Protein AF-A0A438JVU2-F1 (afdb_monomer)

Organism: Vitis vinifera (NCBI:txid29760)

Sequence (90 aa):
MSFQDKVKIMLASMESKVEPLLHEWRLETKRFNKSWPSTRQLCRYGSCTLMTHKAPRVEVPKPHMFNGKRDAKELDNFLWHMERYFEALH

Radius of gyration: 19.5 Å; Cα contacts (8 Å, |Δi|>4): 28; chains: 1; bounding box: 38×30×54 Å

Solvent-accessible surface area (backbone atoms only — not comparable to full-atom values): 5586 Å² total; per-residue (Å²): 132,54,74,68,54,53,50,53,54,50,51,54,52,48,49,65,60,46,51,60,53,52,49,50,55,53,49,51,51,53,50,47,60,68,50,40,66,61,51,53,55,40,49,73,73,72,63,65,85,76,82,76,77,73,66,88,68,77,80,68,73,78,65,79,78,80,84,81,66,98,40,72,66,58,51,52,52,44,54,53,44,48,53,54,46,56,62,71,71,109

Mean predicted aligned error: 12.81 Å

Foldseek 3Di:
DDPVVVVVVLVVVLCVLVVVVVVVVVVVVVVCVVCVVVVVVCVVVVDPPDPPPPDVPPCQPDQDDQPPDPDPVSVVVSSVSSVVSSVVVD

Structure (mmCIF, N/CA/C/O backbone):
data_AF-A0A438JVU2-F1
#
_entry.id   AF-A0A438JVU2-F1
#
loop_
_atom_site.group_PDB
_atom_site.id
_atom_site.type_symbol
_atom_site.label_atom_id
_atom_site.label_alt_id
_atom_site.label_comp_id
_atom_site.label_asym_id
_atom_site.label_entity_id
_atom_site.label_seq_id
_atom_site.pdbx_PDB_ins_code
_atom_site.Cartn_x
_atom_site.Cartn_y
_atom_site.Cartn_z
_atom_site.occupancy
_atom_site.B_iso_or_equiv
_atom_site.auth_seq_id
_atom_site.auth_comp_id
_atom_site.auth_asym_id
_atom_site.auth_atom_id
_atom_site.pdbx_PDB_model_num
ATOM 1 N N . MET A 1 1 ? -2.954 -12.550 21.032 1.00 69.19 1 MET A N 1
ATOM 2 C CA . MET A 1 1 ? -2.474 -11.265 20.476 1.00 69.19 1 MET A CA 1
ATOM 3 C C . MET A 1 1 ? -3.644 -10.309 20.396 1.00 69.19 1 MET A C 1
ATOM 5 O O . MET A 1 1 ? -4.712 -10.747 19.980 1.00 69.19 1 MET A O 1
ATOM 9 N N . SER A 1 2 ? -3.480 -9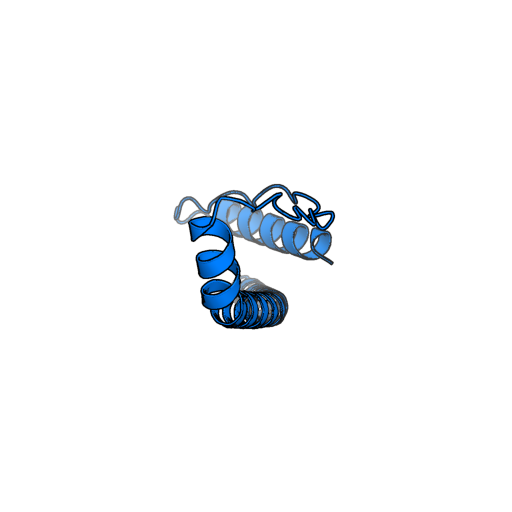.051 20.812 1.00 86.12 2 SER A N 1
ATOM 10 C CA . SER A 1 2 ? -4.537 -8.052 20.637 1.00 86.12 2 SER A CA 1
ATOM 11 C C . SER A 1 2 ? -4.639 -7.624 19.167 1.00 86.12 2 SER A C 1
ATOM 13 O O . SER A 1 2 ? -3.682 -7.757 18.401 1.00 86.12 2 SER A O 1
ATOM 15 N N . PHE A 1 3 ? -5.792 -7.077 18.770 1.00 76.31 3 PHE A N 1
ATOM 16 C CA . PHE A 1 3 ? -5.962 -6.464 17.447 1.00 76.31 3 PHE A CA 1
ATOM 17 C C . PHE A 1 3 ? -4.896 -5.384 17.186 1.00 76.31 3 PHE A C 1
ATOM 19 O O . PHE A 1 3 ? -4.334 -5.312 16.099 1.00 76.31 3 PHE A O 1
ATOM 26 N N . GLN A 1 4 ? -4.552 -4.607 18.218 1.00 82.00 4 GLN A N 1
ATOM 27 C CA . GLN A 1 4 ? -3.515 -3.576 18.158 1.00 82.00 4 GLN A CA 1
ATOM 28 C C . GLN A 1 4 ? -2.123 -4.162 17.882 1.00 82.00 4 GLN A C 1
ATOM 30 O O . GLN A 1 4 ? -1.371 -3.597 17.091 1.00 82.00 4 GLN A O 1
ATOM 35 N N . ASP A 1 5 ? -1.788 -5.308 18.481 1.00 84.88 5 ASP A N 1
ATOM 36 C CA . ASP A 1 5 ? -0.498 -5.973 18.246 1.00 84.88 5 ASP A CA 1
ATOM 37 C C . ASP A 1 5 ? -0.398 -6.494 16.813 1.00 84.88 5 ASP A C 1
ATOM 39 O O . ASP A 1 5 ? 0.636 -6.335 16.168 1.00 84.88 5 ASP A O 1
ATOM 43 N N . LYS A 1 6 ? -1.494 -7.067 16.293 1.00 82.31 6 LYS A N 1
ATOM 44 C CA . LYS A 1 6 ? -1.571 -7.537 14.904 1.00 82.31 6 LYS A CA 1
ATOM 45 C C . LYS A 1 6 ? -1.324 -6.380 13.937 1.00 82.31 6 LYS A C 1
ATOM 47 O O . LYS A 1 6 ? -0.458 -6.491 13.079 1.00 82.31 6 LYS A O 1
ATOM 52 N N . VAL A 1 7 ? -2.011 -5.252 14.133 1.00 81.00 7 VAL A N 1
ATOM 53 C CA . VAL A 1 7 ? -1.857 -4.054 13.291 1.00 81.00 7 VAL A CA 1
ATOM 54 C C . VAL A 1 7 ? -0.425 -3.514 13.333 1.00 81.00 7 VAL A C 1
ATOM 56 O O . VAL A 1 7 ? 0.141 -3.218 12.285 1.00 81.00 7 VAL A O 1
ATOM 59 N N . LYS A 1 8 ? 0.195 -3.423 14.516 1.00 85.88 8 LYS A N 1
ATOM 60 C CA . LYS A 1 8 ? 1.577 -2.929 14.654 1.00 85.88 8 LYS A CA 1
ATOM 61 C C . LYS A 1 8 ? 2.596 -3.814 13.936 1.00 85.88 8 LYS A C 1
ATOM 63 O O . LYS A 1 8 ? 3.473 -3.294 13.253 1.00 85.88 8 LYS A O 1
ATOM 68 N N . ILE A 1 9 ? 2.477 -5.135 14.073 1.00 86.81 9 ILE A N 1
ATOM 69 C CA . ILE A 1 9 ? 3.381 -6.092 13.415 1.00 86.81 9 ILE A CA 1
ATOM 70 C C . ILE A 1 9 ? 3.244 -6.006 11.890 1.00 86.81 9 ILE A C 1
ATOM 72 O O . ILE A 1 9 ? 4.242 -6.001 11.173 1.00 86.81 9 ILE A O 1
ATOM 76 N N . MET A 1 10 ? 2.013 -5.886 11.400 1.00 82.12 10 MET A N 1
ATOM 77 C CA . MET A 1 10 ? 1.709 -5.771 9.974 1.00 82.12 10 MET A CA 1
ATOM 78 C C . MET A 1 10 ? 2.276 -4.483 9.376 1.00 82.12 10 MET A C 1
ATOM 80 O O . MET A 1 10 ? 2.902 -4.514 8.319 1.00 82.12 10 MET A O 1
ATOM 84 N N . LEU A 1 11 ? 2.131 -3.364 10.094 1.00 84.38 11 LEU A N 1
ATOM 85 C CA . LEU A 1 11 ? 2.686 -2.076 9.686 1.00 84.38 11 LEU A CA 1
ATOM 86 C C . LEU A 1 11 ? 4.216 -2.141 9.584 1.00 84.38 11 LEU A C 1
ATOM 88 O O . LEU A 1 11 ? 4.771 -1.764 8.558 1.00 84.38 11 LEU A O 1
ATOM 92 N N . ALA A 1 12 ? 4.883 -2.720 10.587 1.00 86.50 12 ALA A N 1
ATOM 93 C CA . ALA A 1 12 ? 6.333 -2.912 10.571 1.00 86.50 12 ALA A CA 1
ATOM 94 C C . ALA A 1 12 ? 6.795 -3.819 9.411 1.00 86.50 12 ALA A C 1
ATOM 96 O O . ALA A 1 12 ? 7.819 -3.559 8.778 1.00 86.50 12 ALA A O 1
ATOM 97 N N . SER A 1 13 ? 6.028 -4.869 9.087 1.00 83.38 13 SER A N 1
ATOM 98 C CA . SER A 1 13 ? 6.306 -5.728 7.928 1.00 83.38 13 SER A CA 1
ATOM 99 C C . SER A 1 13 ? 6.175 -4.965 6.609 1.00 83.38 13 SER A C 1
ATOM 101 O O . SER A 1 13 ? 7.040 -5.072 5.739 1.00 83.38 13 SER A O 1
ATOM 103 N N . MET A 1 14 ? 5.117 -4.165 6.461 1.00 81.62 14 MET A N 1
ATOM 104 C CA . MET A 1 14 ? 4.900 -3.338 5.274 1.00 81.62 14 MET A CA 1
ATOM 105 C C . MET A 1 14 ? 6.002 -2.291 5.109 1.00 81.62 14 MET A C 1
ATOM 107 O O . MET A 1 14 ? 6.538 -2.159 4.014 1.00 81.62 14 MET A O 1
ATOM 111 N N . GLU A 1 15 ? 6.390 -1.598 6.180 1.00 80.75 15 GLU A N 1
ATOM 112 C CA . GLU A 1 15 ? 7.510 -0.649 6.166 1.00 80.75 15 GLU A CA 1
ATOM 113 C C . GLU A 1 15 ? 8.803 -1.332 5.713 1.00 80.75 15 GLU A C 1
ATOM 115 O O . GLU A 1 15 ? 9.460 -0.860 4.785 1.00 80.75 15 GLU A O 1
ATOM 120 N N . SER A 1 16 ? 9.111 -2.511 6.261 1.00 86.25 16 SER A N 1
ATOM 121 C CA . SER A 1 16 ? 10.290 -3.281 5.854 1.00 86.25 16 SER A CA 1
ATOM 122 C C . SER A 1 16 ? 10.289 -3.665 4.369 1.00 86.25 16 SER A C 1
ATOM 124 O O . SER A 1 16 ? 11.369 -3.792 3.794 1.00 86.25 16 SER A O 1
ATOM 126 N N . LYS A 1 17 ? 9.120 -3.879 3.748 1.00 8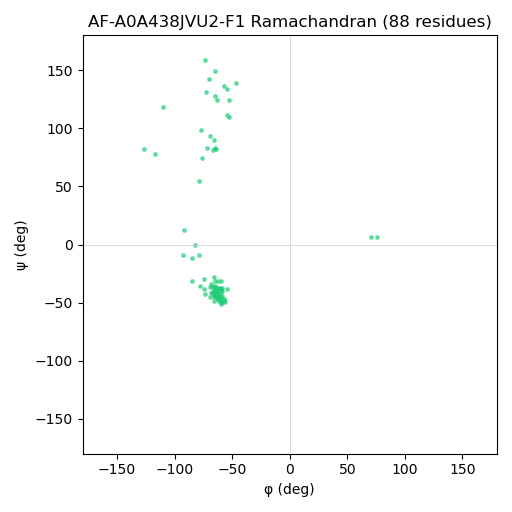2.31 17 LYS A N 1
ATOM 127 C CA . LYS A 1 17 ? 9.000 -4.216 2.315 1.00 82.31 17 LYS A CA 1
ATOM 128 C C . LYS A 1 17 ? 9.002 -2.971 1.420 1.00 82.31 17 LYS A C 1
ATOM 130 O O . LYS A 1 17 ? 9.489 -3.021 0.294 1.00 82.31 17 LYS A O 1
ATOM 135 N N . VAL A 1 18 ? 8.477 -1.848 1.909 1.00 82.75 18 VAL A N 1
ATOM 136 C CA . VAL A 1 18 ? 8.387 -0.587 1.156 1.00 82.75 18 VAL A CA 1
ATOM 137 C C . VAL A 1 18 ? 9.724 0.154 1.117 1.00 82.75 18 VAL A C 1
ATOM 139 O O . VAL A 1 18 ? 10.055 0.735 0.086 1.00 82.75 18 VAL A O 1
ATOM 142 N N . GLU A 1 19 ? 10.521 0.112 2.184 1.00 82.88 19 GLU A N 1
ATOM 143 C CA . GLU A 1 19 ? 11.827 0.785 2.247 1.00 82.88 19 GLU A CA 1
ATOM 144 C C . GLU A 1 19 ? 12.814 0.396 1.125 1.00 82.88 19 GLU A C 1
ATOM 146 O O . GLU A 1 19 ? 13.338 1.301 0.465 1.00 82.88 19 GLU A O 1
ATOM 151 N N . PRO A 1 20 ? 13.069 -0.895 0.821 1.00 85.00 20 PRO A N 1
ATOM 152 C CA . PRO A 1 20 ? 13.968 -1.263 -0.273 1.00 85.00 20 PRO A CA 1
ATOM 153 C C . PRO A 1 20 ? 13.427 -0.826 -1.638 1.00 85.00 20 PRO A C 1
ATOM 155 O O . PRO A 1 20 ? 14.198 -0.324 -2.456 1.00 85.00 20 PRO A O 1
ATOM 158 N N . LEU A 1 21 ? 12.107 -0.912 -1.854 1.00 79.06 21 LEU A N 1
ATOM 159 C CA . LEU A 1 21 ? 11.466 -0.398 -3.066 1.00 79.06 21 LEU A CA 1
ATOM 160 C C . LEU A 1 21 ? 11.677 1.117 -3.180 1.00 79.06 21 LEU A C 1
AT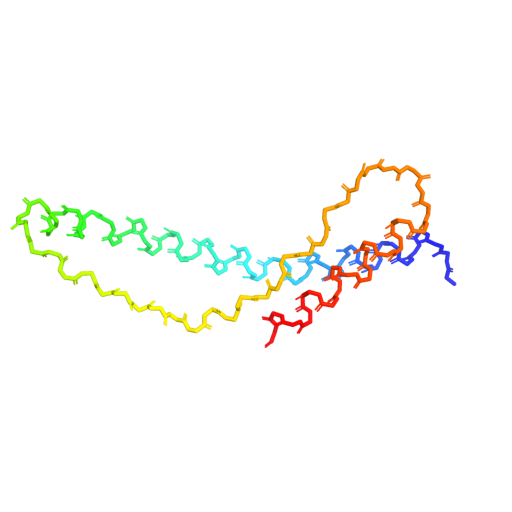OM 162 O O . LEU A 1 21 ? 12.123 1.609 -4.212 1.00 79.06 21 LEU A O 1
ATOM 166 N N . LEU A 1 22 ? 11.430 1.880 -2.113 1.00 81.00 22 LEU A N 1
ATOM 167 C CA . LEU A 1 22 ? 11.675 3.324 -2.103 1.00 81.00 22 LEU A CA 1
ATOM 168 C C . LEU A 1 22 ? 13.145 3.657 -2.365 1.00 81.00 22 LEU A C 1
ATOM 170 O O . LEU A 1 22 ? 13.433 4.627 -3.070 1.00 81.00 22 LEU A O 1
ATOM 174 N N . HIS A 1 23 ? 14.076 2.875 -1.825 1.00 84.62 23 HIS A N 1
ATOM 175 C CA . HIS A 1 23 ? 15.500 3.061 -2.063 1.00 84.62 23 HIS A CA 1
ATOM 176 C C . HIS A 1 23 ? 15.877 2.798 -3.528 1.00 84.62 23 HIS A C 1
ATOM 178 O O . HIS A 1 23 ? 16.569 3.619 -4.133 1.00 84.62 23 HIS A O 1
ATOM 184 N N . GLU A 1 24 ? 15.371 1.719 -4.127 1.00 82.69 24 GLU A N 1
ATOM 185 C CA . GLU A 1 24 ? 15.546 1.412 -5.549 1.00 82.69 24 GLU A CA 1
ATOM 186 C C . GLU A 1 24 ? 14.975 2.527 -6.431 1.00 82.69 24 GLU A C 1
ATOM 188 O O . GLU A 1 24 ? 15.696 3.098 -7.246 1.00 82.69 24 GLU A O 1
ATOM 193 N N . TRP A 1 25 ? 13.728 2.944 -6.201 1.00 73.62 25 TRP A N 1
ATOM 194 C CA . TRP A 1 25 ? 13.104 4.059 -6.919 1.00 73.62 25 TRP A CA 1
ATOM 195 C C . TRP A 1 25 ? 13.889 5.373 -6.756 1.00 73.62 25 TRP A C 1
ATOM 197 O O . TRP A 1 25 ? 14.022 6.151 -7.707 1.00 73.62 25 TRP A O 1
ATOM 207 N N . ARG A 1 26 ? 14.465 5.641 -5.576 1.00 78.75 26 ARG A N 1
ATOM 208 C CA . ARG A 1 26 ? 15.350 6.800 -5.342 1.00 78.75 26 ARG A CA 1
ATOM 209 C C . ARG A 1 26 ? 16.669 6.694 -6.112 1.00 78.75 26 ARG A C 1
ATOM 211 O O . ARG A 1 26 ? 17.188 7.714 -6.567 1.00 78.75 26 ARG A O 1
A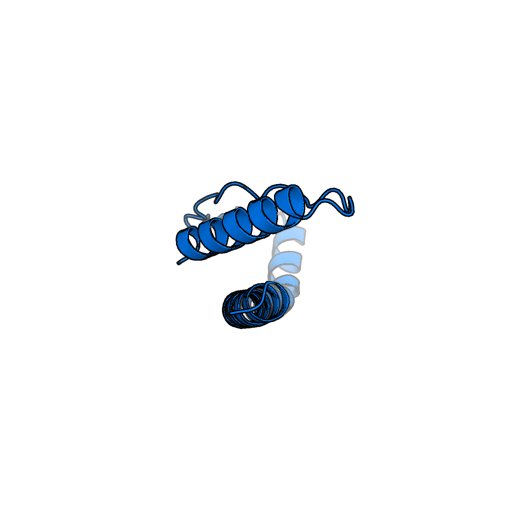TOM 218 N N . LEU A 1 27 ? 17.232 5.498 -6.265 1.00 75.12 27 LEU A N 1
ATOM 219 C CA . LEU A 1 27 ? 18.409 5.276 -7.106 1.00 75.12 27 LEU A CA 1
ATOM 220 C C . LEU A 1 27 ? 18.067 5.434 -8.588 1.00 75.12 27 LEU A C 1
ATOM 222 O O . LEU A 1 27 ? 18.782 6.150 -9.286 1.00 75.12 27 LEU A O 1
ATOM 226 N N . GLU A 1 28 ? 16.956 4.852 -9.038 1.00 69.62 28 GLU A N 1
ATOM 227 C CA . GLU A 1 28 ? 16.441 4.929 -10.408 1.00 69.62 28 GLU A CA 1
ATOM 228 C C . GLU A 1 28 ? 16.213 6.391 -10.820 1.00 69.62 28 GLU A C 1
ATOM 230 O O . GLU A 1 28 ? 16.703 6.844 -11.853 1.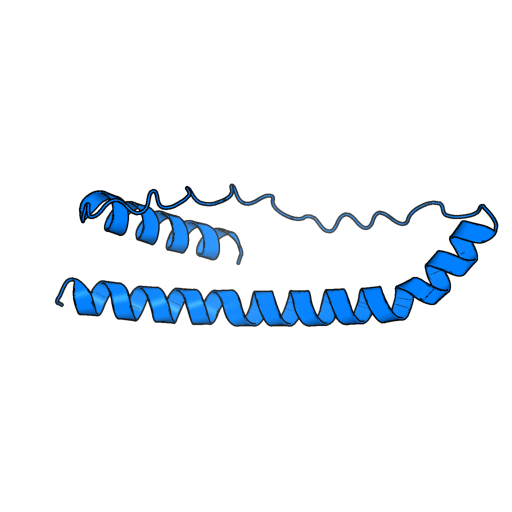00 69.62 28 GLU A O 1
ATOM 235 N N . THR A 1 29 ? 15.557 7.180 -9.964 1.00 69.56 29 THR A N 1
ATOM 236 C CA . THR A 1 29 ? 15.315 8.616 -10.191 1.00 69.56 29 THR A CA 1
ATOM 237 C C . THR A 1 29 ? 16.601 9.437 -10.189 1.00 69.56 29 THR A C 1
ATOM 239 O O . THR A 1 29 ? 16.753 10.319 -11.033 1.00 69.56 29 THR A O 1
ATOM 242 N N . LYS A 1 30 ? 17.570 9.137 -9.311 1.00 73.88 30 LYS A N 1
ATOM 243 C CA . LYS A 1 30 ? 18.908 9.755 -9.360 1.00 73.88 30 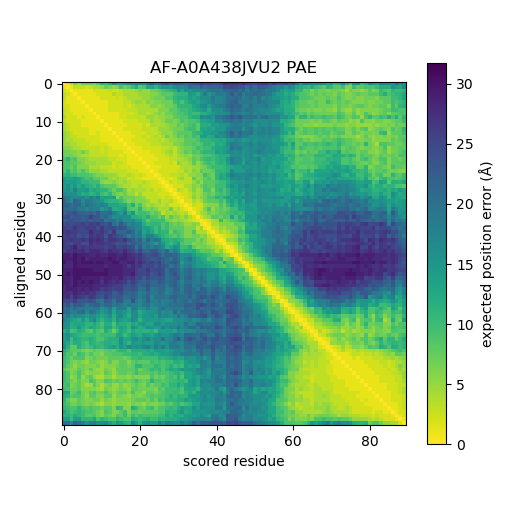LYS A CA 1
ATOM 244 C C . LYS A 1 30 ? 19.655 9.390 -10.646 1.00 73.88 30 LYS A C 1
ATOM 246 O O . LYS A 1 30 ? 20.340 10.244 -11.207 1.00 73.88 30 LYS A O 1
ATOM 251 N N . ARG A 1 31 ? 19.536 8.146 -11.119 1.00 66.00 31 ARG A N 1
ATOM 252 C CA . ARG A 1 31 ? 20.145 7.661 -12.369 1.00 66.00 31 ARG A CA 1
ATOM 253 C C . ARG A 1 31 ? 19.536 8.368 -13.573 1.00 66.00 31 ARG A C 1
ATOM 255 O O . ARG A 1 31 ? 20.272 8.922 -14.383 1.00 66.00 31 ARG A O 1
ATOM 262 N N . PHE A 1 32 ? 18.208 8.425 -13.614 1.00 61.62 32 PHE A N 1
ATOM 263 C CA . PHE A 1 32 ? 17.446 9.119 -14.638 1.00 61.62 32 PHE A CA 1
ATOM 264 C C . PHE A 1 32 ? 17.777 10.610 -14.654 1.00 61.62 32 PHE A C 1
ATOM 266 O O . PHE A 1 32 ? 18.066 11.155 -15.709 1.00 61.62 32 PHE A O 1
ATOM 273 N N . ASN A 1 33 ? 17.838 11.266 -13.492 1.00 72.12 33 ASN A N 1
ATOM 274 C CA . ASN A 1 33 ? 18.211 12.677 -13.390 1.00 72.12 33 ASN A CA 1
ATOM 275 C C . ASN A 1 33 ? 19.627 12.938 -13.937 1.00 72.12 33 ASN A C 1
ATOM 277 O O . ASN A 1 33 ? 19.823 13.893 -14.680 1.00 72.12 33 ASN A O 1
ATOM 281 N N . LYS A 1 34 ? 20.596 12.054 -13.666 1.00 71.12 34 LYS A N 1
ATOM 282 C CA . LYS A 1 34 ? 21.957 12.164 -14.219 1.00 71.12 34 LYS A CA 1
ATOM 283 C C . LYS A 1 34 ? 22.021 11.913 -15.732 1.00 71.12 34 LYS A C 1
ATOM 285 O O . LYS A 1 34 ? 22.805 12.571 -16.408 1.00 71.12 34 LYS A O 1
ATOM 290 N N . SER A 1 35 ? 21.221 10.989 -16.273 1.00 69.44 35 SER A N 1
ATOM 291 C CA . SER A 1 35 ? 21.173 10.687 -17.718 1.00 69.44 35 SER A CA 1
ATOM 292 C C . SER A 1 35 ? 20.236 11.602 -18.514 1.00 69.44 35 SER A C 1
ATOM 294 O O . SER A 1 35 ? 20.219 11.583 -19.746 1.00 69.44 35 SER A O 1
ATOM 296 N N . TRP A 1 36 ? 19.411 12.389 -17.831 1.00 66.69 36 TRP A N 1
ATOM 297 C CA . TRP A 1 36 ? 18.413 13.254 -18.443 1.00 66.69 36 TRP A CA 1
ATOM 298 C C . TRP A 1 36 ? 19.022 14.426 -19.234 1.00 66.69 36 TRP A C 1
ATOM 300 O O . TRP A 1 36 ? 18.569 14.660 -20.351 1.00 66.69 36 TRP A O 1
ATOM 310 N N . PRO A 1 37 ? 20.075 15.132 -18.768 1.00 69.19 37 PRO A N 1
ATOM 311 C CA . PRO A 1 37 ? 20.728 16.177 -19.559 1.00 69.19 37 PRO A CA 1
ATOM 312 C C . PRO A 1 37 ? 21.293 15.673 -20.895 1.00 69.19 37 PRO A C 1
ATOM 314 O O . PRO A 1 37 ? 21.140 16.347 -21.912 1.00 69.19 37 PRO A O 1
ATOM 317 N N . SER A 1 38 ? 21.896 14.478 -20.919 1.00 64.25 38 SER A N 1
ATOM 318 C CA . SER A 1 38 ? 22.502 13.906 -22.130 1.00 64.25 38 SER A CA 1
ATOM 319 C C . SER A 1 38 ? 21.455 13.416 -23.133 1.00 64.25 38 SER A C 1
ATOM 321 O O . SER A 1 38 ? 21.557 13.699 -24.326 1.00 64.25 38 SER A O 1
ATOM 323 N N . THR A 1 39 ? 20.399 12.753 -22.661 1.00 62.22 39 THR A N 1
ATOM 324 C CA . THR A 1 39 ? 19.274 12.329 -23.513 1.00 62.22 39 THR A CA 1
ATOM 325 C C . THR A 1 39 ? 18.448 13.514 -24.017 1.00 62.22 39 THR A C 1
ATOM 327 O O . THR A 1 39 ? 18.023 13.518 -25.169 1.00 62.22 39 THR A O 1
ATOM 330 N N . ARG A 1 40 ? 18.301 14.582 -23.222 1.00 61.19 40 ARG A N 1
ATOM 331 C CA . ARG A 1 40 ? 17.632 15.828 -23.634 1.00 61.19 40 ARG A CA 1
ATOM 332 C C . ARG A 1 40 ? 18.391 16.551 -24.758 1.00 61.19 40 ARG A C 1
ATOM 334 O O . ARG A 1 40 ? 17.746 17.116 -25.641 1.00 61.19 40 ARG A O 1
ATOM 341 N N . GLN A 1 41 ? 19.727 16.505 -24.760 1.00 62.53 41 GLN A N 1
ATOM 342 C CA . GLN A 1 41 ? 20.549 17.033 -25.857 1.00 62.53 41 GLN A CA 1
ATOM 343 C C . GLN A 1 41 ? 20.333 16.231 -27.151 1.00 62.53 41 GLN A C 1
ATOM 345 O O . GLN A 1 41 ? 20.128 16.826 -28.202 1.00 62.53 41 GLN A O 1
ATOM 350 N N . LEU A 1 42 ? 20.287 14.897 -27.074 1.00 56.38 42 LEU A N 1
ATOM 351 C CA . LEU A 1 42 ? 20.033 14.021 -28.229 1.00 56.38 42 LEU A CA 1
ATOM 352 C C . LEU A 1 42 ? 18.613 14.187 -28.801 1.00 56.38 42 LEU A C 1
ATOM 354 O O . LEU A 1 42 ? 18.439 14.234 -30.018 1.00 56.38 42 LEU A O 1
ATOM 358 N N . CYS A 1 43 ? 17.605 14.384 -27.942 1.00 62.34 43 CYS A N 1
ATOM 359 C CA . CYS A 1 43 ? 16.235 14.687 -28.368 1.00 62.34 43 CYS A CA 1
ATOM 360 C C . CYS A 1 43 ? 16.110 16.043 -29.085 1.00 62.34 43 CYS A C 1
ATOM 362 O O . CYS A 1 43 ? 15.280 16.172 -29.981 1.00 62.34 43 CYS A O 1
ATOM 364 N N . ARG A 1 44 ? 16.929 17.051 -28.733 1.00 55.06 44 ARG A N 1
ATOM 365 C CA . ARG A 1 44 ? 16.945 18.350 -29.439 1.00 55.06 44 ARG A CA 1
ATOM 366 C C . ARG A 1 44 ? 17.441 18.244 -30.882 1.00 55.06 44 ARG A C 1
ATOM 368 O O . ARG A 1 44 ? 17.011 19.042 -31.705 1.00 55.06 44 ARG A O 1
ATOM 375 N N . TYR A 1 45 ? 18.295 17.268 -31.190 1.00 58.94 45 TYR A N 1
ATOM 376 C CA . TYR A 1 45 ? 18.789 17.006 -32.548 1.00 58.94 45 TYR A CA 1
ATOM 377 C C . TYR A 1 45 ? 17.938 15.980 -33.322 1.00 58.94 45 TYR A C 1
ATOM 379 O O . TYR A 1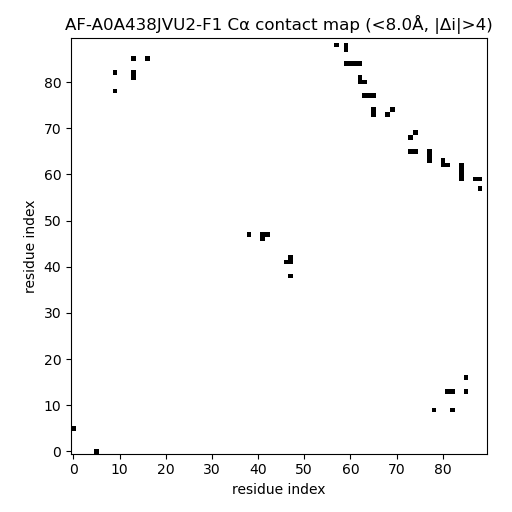 45 ? 18.352 15.508 -34.376 1.00 58.94 45 TYR A O 1
ATOM 387 N N . GLY A 1 46 ? 16.741 15.636 -32.829 1.00 57.06 46 GLY A N 1
ATOM 388 C CA . GLY A 1 46 ? 15.749 14.854 -33.580 1.00 57.06 46 GLY A CA 1
ATOM 389 C C . GLY A 1 46 ? 16.022 13.350 -33.698 1.00 57.06 46 GLY A C 1
ATOM 390 O O . GLY A 1 46 ? 15.265 12.663 -34.375 1.00 57.06 46 GLY A O 1
ATOM 391 N N . SER A 1 47 ? 17.047 12.812 -33.028 1.00 61.75 47 SER A N 1
ATOM 392 C CA . SER A 1 47 ? 17.389 11.384 -33.089 1.00 61.75 47 SER A CA 1
ATOM 393 C C . SER A 1 47 ? 17.249 10.729 -31.716 1.00 61.75 47 SER A C 1
ATOM 395 O O . SER A 1 47 ? 18.220 10.517 -30.993 1.00 61.75 47 SER A O 1
ATOM 397 N N . CYS A 1 48 ? 16.010 10.442 -31.316 1.00 52.53 48 CYS A N 1
ATOM 398 C CA . CYS A 1 48 ? 15.744 9.608 -30.148 1.00 52.53 48 CYS A CA 1
ATOM 399 C C . CYS A 1 48 ? 14.797 8.466 -30.530 1.00 52.53 48 CYS A C 1
ATOM 401 O O . CYS A 1 48 ? 13.590 8.529 -30.310 1.00 52.53 48 CYS A O 1
ATOM 403 N N . THR A 1 49 ? 15.350 7.398 -31.108 1.00 57.44 49 THR A N 1
ATOM 404 C CA . THR A 1 49 ? 14.716 6.075 -31.078 1.00 57.44 49 THR A CA 1
ATOM 405 C C . THR A 1 49 ? 14.778 5.584 -29.639 1.00 57.44 49 THR A C 1
ATOM 407 O O . THR A 1 49 ? 15.798 5.073 -29.181 1.00 57.44 49 THR A O 1
ATOM 410 N N . LEU A 1 50 ? 13.711 5.855 -28.890 1.00 56.09 50 LEU A N 1
ATOM 411 C CA . LEU A 1 50 ? 13.600 5.555 -27.470 1.00 56.09 50 LEU A CA 1
ATOM 412 C C . LEU A 1 50 ? 13.879 4.072 -27.221 1.00 56.09 50 LEU A C 1
ATOM 414 O O . LEU A 1 50 ? 13.079 3.205 -27.573 1.00 56.09 50 LEU A O 1
ATOM 418 N N . MET A 1 51 ? 15.002 3.806 -26.557 1.00 52.28 51 MET A N 1
ATOM 419 C CA . MET A 1 51 ? 15.327 2.526 -25.945 1.00 52.28 51 MET A CA 1
ATOM 420 C C . MET A 1 51 ? 14.306 2.282 -24.829 1.00 52.28 51 MET A C 1
ATOM 422 O O . MET A 1 51 ? 14.515 2.599 -23.660 1.00 52.28 51 MET A O 1
ATOM 426 N N . THR A 1 52 ? 13.138 1.776 -25.215 1.00 50.41 52 THR A N 1
ATOM 427 C CA . THR A 1 52 ? 12.121 1.280 -24.296 1.00 50.41 52 THR A CA 1
ATOM 428 C C . THR A 1 52 ? 12.612 -0.081 -23.826 1.00 50.41 52 THR A C 1
ATOM 430 O O . THR A 1 52 ? 12.120 -1.121 -24.250 1.00 50.41 52 THR A O 1
ATOM 433 N N . HIS A 1 53 ? 13.610 -0.096 -22.938 1.00 50.91 53 HIS A N 1
ATOM 434 C CA . HIS A 1 53 ? 13.789 -1.250 -22.065 1.00 50.91 53 HIS A CA 1
ATOM 435 C C . HIS A 1 53 ? 12.576 -1.273 -21.136 1.00 50.91 53 HIS A C 1
ATOM 437 O O . HIS A 1 53 ? 12.599 -0.774 -20.011 1.00 50.91 53 HIS A O 1
ATOM 443 N N . LYS A 1 54 ? 11.466 -1.822 -21.639 1.00 51.31 54 LYS A N 1
ATOM 444 C CA . LYS A 1 54 ? 10.417 -2.347 -20.785 1.00 51.31 54 LYS A CA 1
ATOM 445 C C . LYS A 1 54 ? 11.043 -3.540 -20.076 1.00 51.31 54 LYS A C 1
ATOM 447 O O . LYS A 1 54 ? 11.015 -4.658 -20.578 1.00 51.31 54 LYS A O 1
ATOM 452 N N . ALA A 1 55 ? 11.655 -3.276 -18.921 1.00 48.00 55 ALA A N 1
ATOM 453 C CA . ALA A 1 55 ? 11.796 -4.306 -17.907 1.00 48.00 55 ALA A CA 1
ATOM 454 C C . ALA A 1 55 ? 10.420 -4.986 -17.771 1.00 48.00 55 ALA A C 1
ATOM 456 O O . ALA A 1 55 ? 9.416 -4.261 -17.830 1.00 48.00 55 ALA A O 1
ATOM 457 N N . PRO A 1 56 ? 10.339 -6.321 -17.640 1.00 45.50 56 PRO A N 1
ATOM 458 C CA . PRO A 1 56 ? 9.080 -7.010 -17.403 1.00 45.50 56 PRO A CA 1
ATOM 459 C C . PRO A 1 56 ? 8.563 -6.568 -16.033 1.00 45.50 56 PRO A C 1
ATOM 461 O O . PRO A 1 56 ? 8.836 -7.178 -15.007 1.00 45.50 56 PRO A O 1
ATOM 464 N N . ARG A 1 57 ? 7.885 -5.423 -15.988 1.00 57.34 57 ARG A N 1
ATOM 465 C CA . ARG A 1 57 ? 7.178 -4.969 -14.804 1.00 57.34 57 ARG A CA 1
ATOM 466 C C . ARG A 1 57 ? 5.926 -5.818 -14.793 1.00 57.34 57 ARG A C 1
ATOM 468 O O . ARG A 1 57 ? 5.007 -5.561 -15.565 1.00 57.34 57 ARG A O 1
ATOM 475 N N . VAL A 1 58 ? 5.950 -6.881 -13.993 1.00 54.00 58 VAL A N 1
ATOM 476 C CA . VAL A 1 58 ? 4.735 -7.590 -13.604 1.00 54.00 58 VAL A CA 1
ATOM 477 C C . VAL A 1 58 ? 3.808 -6.514 -13.055 1.00 54.00 58 VAL A C 1
ATOM 479 O O . VAL A 1 58 ? 4.110 -5.885 -12.041 1.00 54.00 58 VAL A O 1
ATOM 482 N N . GLU A 1 59 ? 2.744 -6.203 -13.793 1.00 57.12 59 GLU A N 1
ATOM 483 C CA . GLU A 1 59 ? 1.736 -5.256 -13.337 1.00 57.12 59 GLU A CA 1
ATOM 484 C C . GLU A 1 59 ? 0.955 -5.943 -12.223 1.00 57.12 59 GLU A C 1
ATOM 486 O O . GLU A 1 59 ? -0.081 -6.566 -12.450 1.00 57.12 59 GLU A O 1
ATOM 491 N N . VAL A 1 60 ? 1.506 -5.894 -11.009 1.00 60.75 60 VAL A N 1
ATOM 492 C CA . VAL A 1 60 ? 0.802 -6.375 -9.829 1.00 60.75 60 VAL A CA 1
ATOM 493 C C . VAL A 1 60 ? -0.438 -5.491 -9.674 1.00 60.75 60 VAL A C 1
ATOM 495 O O . VAL A 1 60 ? -0.307 -4.260 -9.643 1.00 60.75 60 VAL A O 1
ATOM 498 N N . PRO A 1 61 ? -1.649 -6.076 -9.621 1.00 68.00 61 PRO A N 1
ATOM 499 C CA . PRO A 1 61 ? -2.877 -5.314 -9.466 1.00 68.00 61 PRO A CA 1
ATOM 500 C C . PRO A 1 61 ? -2.768 -4.394 -8.255 1.00 68.00 61 PRO A C 1
ATOM 502 O O . PRO A 1 61 ? -2.479 -4.858 -7.153 1.00 68.00 61 PRO A O 1
ATOM 505 N N . LYS A 1 62 ? -2.977 -3.089 -8.460 1.00 70.06 62 LYS A N 1
ATOM 506 C CA . LYS A 1 62 ? -2.903 -2.108 -7.372 1.00 70.06 62 LYS A CA 1
ATOM 507 C C . LYS A 1 62 ? -3.844 -2.532 -6.237 1.00 70.06 62 LYS A C 1
ATOM 509 O O . LYS A 1 62 ? -4.995 -2.878 -6.520 1.00 70.06 62 LYS A O 1
ATOM 514 N N . PRO A 1 63 ? -3.388 -2.488 -4.976 1.00 70.31 63 PRO A N 1
ATOM 515 C CA . PRO A 1 63 ? -4.222 -2.878 -3.857 1.00 70.31 63 PRO A CA 1
ATOM 516 C C . PRO A 1 63 ? -5.407 -1.917 -3.732 1.00 70.31 63 PRO A C 1
ATOM 518 O O . PRO A 1 63 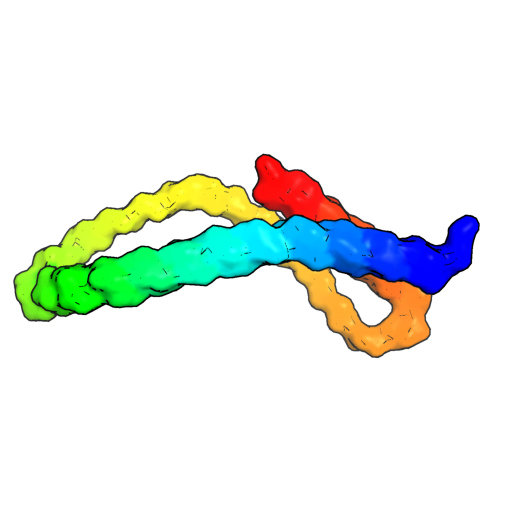? -5.329 -0.740 -4.100 1.00 70.31 63 PRO A O 1
ATOM 521 N N . HIS A 1 64 ? -6.525 -2.442 -3.234 1.00 76.88 64 HIS A N 1
ATOM 522 C CA . HIS A 1 64 ? -7.738 -1.666 -3.009 1.00 76.88 64 HIS A CA 1
ATOM 523 C C . HIS A 1 64 ? -7.455 -0.474 -2.082 1.00 76.88 64 HIS A C 1
ATOM 525 O O . HIS A 1 64 ? -6.759 -0.622 -1.083 1.00 76.88 64 HIS A O 1
ATOM 531 N N . MET A 1 65 ? -7.987 0.708 -2.405 1.00 75.56 65 MET A N 1
ATOM 532 C CA . MET A 1 65 ? -7.820 1.899 -1.570 1.00 75.56 65 MET A CA 1
ATOM 533 C C . MET A 1 65 ? -8.664 1.784 -0.298 1.00 75.56 65 MET A C 1
ATOM 535 O O . MET A 1 65 ? -9.856 1.502 -0.374 1.00 75.56 65 MET A O 1
ATOM 539 N N . PHE A 1 66 ? -8.058 2.049 0.861 1.00 78.38 66 PHE A N 1
ATOM 540 C CA . PHE A 1 66 ? -8.779 2.126 2.131 1.00 78.38 66 PHE A CA 1
ATOM 541 C C . PHE A 1 66 ? -9.766 3.304 2.109 1.00 78.38 66 PHE A C 1
ATOM 543 O O . PHE A 1 66 ? -9.376 4.434 1.814 1.00 78.38 66 PHE A O 1
ATOM 550 N N . ASN A 1 67 ? -11.037 3.058 2.431 1.00 79.31 67 ASN A N 1
ATOM 551 C CA . ASN A 1 67 ? -12.109 4.057 2.360 1.00 79.31 67 ASN A CA 1
ATOM 552 C C . ASN A 1 67 ? -12.151 4.956 3.609 1.00 79.31 67 ASN A C 1
ATOM 554 O O . ASN A 1 67 ? -13.006 5.832 3.728 1.00 79.31 67 ASN A O 1
ATOM 558 N N . GLY A 1 68 ? -11.261 4.729 4.583 1.00 77.81 68 GLY A N 1
ATOM 559 C CA . GLY A 1 68 ? -11.178 5.532 5.805 1.00 77.81 68 GLY A CA 1
ATOM 560 C C . GLY A 1 68 ? -12.345 5.318 6.770 1.00 77.81 68 GLY A C 1
ATOM 561 O O . GLY A 1 68 ? -12.448 6.028 7.774 1.00 77.81 68 GLY A O 1
ATOM 562 N N . LYS A 1 69 ? -13.235 4.355 6.496 1.00 85.12 69 LYS A N 1
ATOM 563 C CA . LYS A 1 69 ? -14.341 4.038 7.398 1.00 85.12 69 LYS A CA 1
ATOM 564 C C . LYS A 1 69 ? -13.789 3.373 8.652 1.00 85.12 69 LYS A C 1
ATOM 566 O O . LYS A 1 69 ? -12.868 2.560 8.605 1.00 85.12 69 LYS A O 1
ATOM 571 N N . ARG A 1 70 ? -14.386 3.696 9.801 1.00 80.19 70 ARG A N 1
ATOM 572 C CA . ARG A 1 70 ? -14.070 3.066 11.093 1.00 80.19 70 ARG A CA 1
ATOM 573 C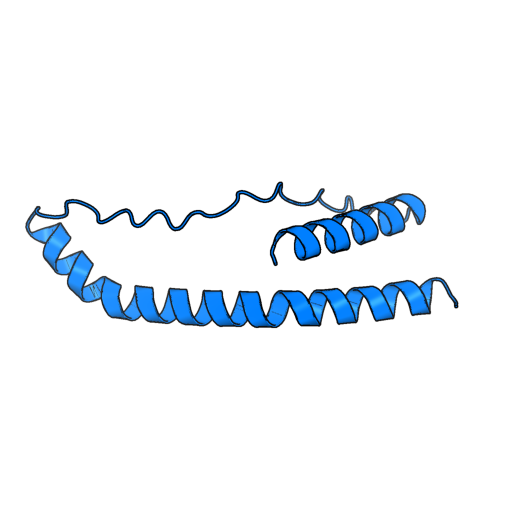 C . ARG A 1 70 ? -14.750 1.699 11.207 1.00 80.19 70 ARG A C 1
ATOM 575 O O . ARG A 1 70 ? -15.511 1.455 12.135 1.00 80.19 70 ARG A O 1
ATOM 582 N N . ASP A 1 71 ? -14.496 0.840 10.226 1.00 84.94 71 ASP A N 1
ATOM 583 C CA . ASP A 1 71 ? -14.976 -0.534 10.161 1.00 84.94 71 ASP A CA 1
ATOM 584 C C . ASP A 1 71 ? -13.780 -1.477 10.359 1.00 84.94 71 ASP A C 1
ATOM 586 O O . ASP A 1 71 ? -12.819 -1.470 9.586 1.00 84.94 71 ASP A O 1
ATOM 590 N N . ALA A 1 72 ? -13.826 -2.285 11.421 1.00 83.00 72 ALA A N 1
ATOM 591 C CA . ALA A 1 72 ? -12.759 -3.227 11.748 1.00 83.00 72 ALA A CA 1
ATOM 592 C C . ALA A 1 72 ? -12.559 -4.292 10.656 1.00 83.00 72 ALA A C 1
ATOM 594 O O . ALA A 1 72 ? -11.433 -4.732 10.431 1.00 83.00 72 ALA A O 1
ATOM 595 N N . LYS A 1 73 ? -13.632 -4.679 9.958 1.00 84.88 73 LYS A N 1
ATOM 596 C CA . LYS A 1 73 ? -13.603 -5.651 8.862 1.00 84.88 73 LYS A CA 1
ATOM 597 C C . LYS A 1 73 ? -12.996 -5.047 7.602 1.00 84.88 73 LYS A C 1
ATOM 599 O O . LYS A 1 73 ? -12.245 -5.724 6.909 1.00 84.88 73 LYS A O 1
ATOM 604 N N . GLU A 1 74 ? -13.289 -3.781 7.310 1.00 85.19 74 GLU A N 1
ATOM 605 C CA . GLU A 1 74 ? -12.640 -3.073 6.200 1.00 85.19 74 GLU A CA 1
ATOM 606 C C . GLU A 1 74 ? -11.133 -2.943 6.438 1.00 85.19 74 GLU A C 1
ATOM 608 O O . GLU A 1 74 ? -10.343 -3.211 5.533 1.00 85.19 74 GLU A O 1
ATOM 613 N N . LEU A 1 75 ? -10.738 -2.593 7.666 1.00 83.38 75 LEU A N 1
ATOM 614 C CA . LEU A 1 75 ? -9.332 -2.477 8.037 1.00 83.38 75 LEU A CA 1
ATOM 615 C C . LEU A 1 75 ? -8.602 -3.827 7.940 1.00 83.38 75 LEU A C 1
ATOM 617 O O . LEU A 1 75 ? -7.530 -3.884 7.346 1.00 83.38 75 LEU A O 1
ATOM 621 N N . ASP A 1 76 ? -9.183 -4.913 8.457 1.00 83.50 76 ASP A N 1
ATOM 622 C CA . ASP A 1 76 ? -8.579 -6.254 8.371 1.00 83.50 76 ASP A CA 1
ATOM 623 C C . ASP A 1 76 ? -8.467 -6.740 6.911 1.00 83.50 76 ASP A C 1
ATOM 625 O O . ASP A 1 76 ? -7.411 -7.223 6.502 1.00 83.50 76 ASP A O 1
ATOM 629 N N . ASN A 1 77 ? -9.499 -6.514 6.086 1.00 85.06 77 ASN A N 1
ATOM 630 C CA . ASN A 1 77 ? -9.471 -6.834 4.654 1.00 85.06 77 ASN A CA 1
ATOM 631 C C . ASN A 1 77 ? -8.395 -6.039 3.903 1.00 85.06 77 ASN A C 1
ATOM 633 O O . ASN A 1 77 ? -7.652 -6.603 3.100 1.00 85.06 77 ASN A O 1
ATOM 637 N N . PHE A 1 78 ? -8.311 -4.728 4.140 1.00 84.56 78 PHE A N 1
ATOM 638 C CA . PHE A 1 78 ? -7.316 -3.874 3.494 1.00 84.56 78 PHE A CA 1
ATOM 639 C C . PHE A 1 78 ? -5.900 -4.343 3.820 1.00 84.56 78 PHE A C 1
ATOM 641 O O . PHE A 1 78 ? -5.079 -4.518 2.921 1.00 84.56 78 PHE A O 1
ATOM 648 N N . LEU A 1 79 ? -5.634 -4.604 5.098 1.00 83.50 79 LEU A N 1
ATOM 649 C CA . LEU A 1 79 ? -4.327 -5.057 5.542 1.00 83.50 79 LEU A CA 1
ATOM 650 C C . LEU A 1 79 ? -3.945 -6.416 4.931 1.00 83.50 79 LEU A C 1
ATOM 652 O O . LEU A 1 79 ? -2.825 -6.570 4.445 1.00 83.50 79 LEU A O 1
ATOM 656 N N . TRP A 1 80 ? -4.887 -7.361 4.855 1.00 83.12 80 TRP A N 1
ATOM 657 C CA . TRP A 1 80 ? -4.688 -8.638 4.160 1.00 83.12 80 TRP A CA 1
ATOM 658 C C . TRP A 1 80 ? -4.338 -8.457 2.673 1.00 83.12 80 TRP A C 1
ATOM 660 O O . TRP A 1 80 ? -3.418 -9.090 2.151 1.00 83.12 80 TRP A O 1
ATOM 670 N N . HIS A 1 81 ? -5.042 -7.562 1.973 1.00 82.12 81 HIS A N 1
ATOM 671 C CA . HIS A 1 81 ? -4.752 -7.263 0.569 1.00 82.12 81 HIS A CA 1
ATOM 672 C C . HIS A 1 81 ? -3.371 -6.625 0.372 1.00 82.12 81 HIS A C 1
ATOM 674 O O . HIS A 1 81 ? -2.698 -6.943 -0.610 1.00 82.12 81 HIS A O 1
ATOM 680 N N . MET A 1 82 ? -2.929 -5.767 1.295 1.00 82.69 82 MET A N 1
ATOM 681 C CA . MET A 1 82 ? -1.597 -5.159 1.239 1.00 82.69 82 MET A CA 1
ATOM 682 C C . MET A 1 82 ? -0.489 -6.201 1.421 1.00 82.69 82 MET A C 1
ATOM 684 O O . MET A 1 82 ? 0.486 -6.182 0.671 1.00 82.69 82 MET A O 1
ATOM 688 N N . GLU A 1 83 ? -0.643 -7.148 2.351 1.00 81.50 83 GLU A N 1
ATOM 689 C CA . GLU A 1 83 ? 0.324 -8.242 2.521 1.00 81.50 83 GLU A CA 1
ATOM 690 C C . GLU A 1 83 ? 0.481 -9.071 1.245 1.00 81.50 83 GLU A C 1
ATOM 692 O O . GLU A 1 83 ? 1.605 -9.264 0.774 1.00 81.50 83 GLU A O 1
ATOM 697 N N . ARG A 1 84 ? -0.641 -9.491 0.646 1.00 80.31 84 ARG A N 1
ATOM 698 C CA . ARG A 1 84 ? -0.654 -10.269 -0.603 1.00 80.31 84 ARG A CA 1
ATOM 699 C C . ARG A 1 84 ? -0.053 -9.506 -1.781 1.00 80.31 84 ARG A C 1
ATOM 701 O O . ARG A 1 84 ? 0.618 -10.109 -2.614 1.00 80.31 84 ARG A O 1
ATOM 708 N N . TYR A 1 85 ? -0.293 -8.199 -1.857 1.00 82.06 85 TYR A N 1
ATOM 709 C CA . TYR A 1 85 ? 0.269 -7.345 -2.901 1.00 82.06 85 TYR A CA 1
ATOM 710 C C . TYR A 1 85 ? 1.798 -7.317 -2.836 1.00 82.06 85 TYR A C 1
ATOM 712 O O . TYR A 1 85 ? 2.459 -7.505 -3.852 1.00 82.06 85 TYR A O 1
ATOM 720 N N . PHE A 1 86 ? 2.367 -7.144 -1.641 1.00 74.81 86 PHE A N 1
ATOM 721 C CA . PHE A 1 86 ? 3.821 -7.134 -1.491 1.00 74.81 86 PHE A CA 1
ATOM 722 C C . PHE A 1 86 ? 4.457 -8.522 -1.599 1.00 74.81 86 PHE A C 1
ATOM 724 O O . PHE A 1 86 ? 5.592 -8.612 -2.048 1.00 74.81 86 PHE A O 1
ATOM 731 N N . GLU A 1 87 ? 3.759 -9.599 -1.228 1.00 77.88 87 GLU A N 1
ATOM 732 C CA . GLU A 1 87 ? 4.216 -10.963 -1.542 1.00 77.88 87 GLU A CA 1
ATOM 733 C C . GLU A 1 87 ? 4.340 -11.199 -3.050 1.00 77.88 87 GLU A C 1
ATOM 735 O O . GLU A 1 87 ? 5.270 -11.867 -3.477 1.00 77.88 87 GLU A O 1
ATOM 740 N N . ALA A 1 88 ? 3.430 -10.640 -3.853 1.00 75.12 88 ALA A N 1
ATOM 741 C CA . ALA A 1 88 ? 3.447 -10.777 -5.310 1.00 75.12 88 ALA A CA 1
ATOM 742 C C . ALA A 1 88 ? 4.468 -9.862 -6.017 1.00 75.12 88 ALA A C 1
ATOM 744 O O . ALA A 1 88 ? 4.646 -9.976 -7.229 1.00 75.12 88 ALA A O 1
ATOM 745 N N . LEU A 1 89 ? 5.086 -8.926 -5.287 1.00 72.00 89 LEU A N 1
ATOM 746 C CA . LEU A 1 89 ? 6.127 -8.022 -5.789 1.00 72.00 89 LEU A CA 1
ATOM 747 C C . LEU A 1 89 ? 7.555 -8.551 -5.567 1.00 72.00 89 LEU A C 1
ATOM 749 O O . LEU A 1 89 ? 8.494 -7.935 -6.073 1.00 72.00 89 LEU A O 1
ATOM 753 N N . HIS A 1 90 ? 7.713 -9.637 -4.805 1.00 59.88 90 HIS A N 1
ATOM 754 C CA . HIS A 1 90 ? 8.960 -10.397 -4.667 1.00 59.88 90 HIS A CA 1
ATOM 755 C C . HIS A 1 90 ? 9.042 -11.501 -5.724 1.00 59.88 90 HIS A C 1
ATOM 757 O O . HIS A 1 90 ? 10.179 -11.777 -6.165 1.00 59.88 90 HIS A O 1
#

Secondary structure (DSSP, 8-state):
--HHHHHHHHHHHHHHHHHHHHHHHHHHHHHHHHHHHHHHHHHHTT-------------PPPPPPP-----HHHHHHHHHHHHHHHHTT-

pLDDT: mean 72.92, std 11.53, range [45.5, 86.81]